Protein AF-A0A1S1TAI8-F1 (afdb_monomer_lite)

pLDDT: mean 76.23, std 14.84, range [37.09, 91.31]

Sequence (87 aa):
MYEKITLPFDPQTIATLEGVLIGDFEPTAETLIFQFVRGNGERFQLDLHEILQALIFCSETGAIPPLSFDWVNQAAAIHGKVFQENA

Structure (mmCIF, N/CA/C/O backbone):
data_AF-A0A1S1TAI8-F1
#
_entry.id   AF-A0A1S1TAI8-F1
#
loop_
_atom_site.group_PDB
_atom_site.id
_atom_site.type_symbol
_atom_site.label_atom_id
_atom_site.label_alt_id
_atom_site.label_comp_id
_atom_site.label_asym_id
_atom_site.label_entity_id
_atom_site.label_seq_id
_atom_site.pdbx_PDB_ins_code
_atom_site.Cartn_x
_atom_site.Cartn_y
_atom_site.Cartn_z
_atom_site.occupancy
_atom_site.B_iso_or_equiv
_atom_site.auth_seq_id
_atom_site.auth_comp_id
_atom_site.auth_asym_id
_atom_site.auth_atom_id
_atom_site.pdbx_PDB_model_num
ATOM 1 N N . MET A 1 1 ? -2.041 -21.815 -14.978 1.00 37.09 1 MET A N 1
ATOM 2 C CA . MET A 1 1 ? -3.409 -21.785 -14.420 1.00 37.09 1 MET A CA 1
ATOM 3 C C . MET A 1 1 ? -3.320 -20.898 -13.189 1.00 37.09 1 MET A C 1
ATOM 5 O O . MET A 1 1 ? -2.572 -21.253 -12.293 1.00 37.09 1 MET A O 1
ATOM 9 N N . TYR A 1 2 ? -3.916 -19.704 -13.210 1.00 39.78 2 TYR A N 1
ATOM 10 C CA . TYR A 1 2 ? -3.854 -18.760 -12.087 1.00 39.78 2 TYR A CA 1
ATOM 11 C C . TYR A 1 2 ? -5.137 -18.918 -11.270 1.00 39.78 2 TYR A C 1
ATOM 13 O O . TYR A 1 2 ? -6.228 -18.752 -11.817 1.00 39.78 2 TYR A O 1
ATOM 21 N N . GLU A 1 3 ? -5.023 -19.295 -9.997 1.00 37.12 3 GLU A N 1
ATOM 22 C CA . GLU A 1 3 ? -6.164 -19.312 -9.082 1.00 37.12 3 GLU A CA 1
ATOM 23 C C . GLU A 1 3 ? -6.573 -17.872 -8.779 1.00 37.12 3 GLU A C 1
ATOM 25 O O . GLU A 1 3 ? -5.842 -17.111 -8.145 1.00 37.12 3 GLU A O 1
ATOM 30 N N . LYS A 1 4 ? -7.756 -17.483 -9.256 1.00 45.78 4 LYS A N 1
ATOM 31 C CA . LYS A 1 4 ? -8.370 -16.214 -8.883 1.00 45.78 4 LYS A CA 1
ATOM 32 C C . LYS A 1 4 ? -8.950 -16.380 -7.481 1.00 45.78 4 LYS A C 1
ATOM 34 O O . LYS A 1 4 ? -10.054 -16.902 -7.324 1.00 45.78 4 LYS A O 1
ATOM 39 N N . ILE A 1 5 ? -8.196 -15.964 -6.464 1.00 47.00 5 ILE A N 1
ATOM 40 C CA . ILE A 1 5 ? -8.703 -15.886 -5.091 1.00 47.00 5 ILE A CA 1
ATOM 41 C C . ILE A 1 5 ? -9.857 -14.883 -5.104 1.00 47.00 5 ILE A C 1
ATOM 43 O O . ILE A 1 5 ? -9.658 -13.682 -5.266 1.00 47.00 5 ILE A O 1
ATOM 47 N N . THR A 1 6 ? -11.080 -15.393 -4.999 1.00 49.31 6 THR A N 1
ATOM 48 C CA . THR A 1 6 ? -12.277 -14.558 -4.920 1.00 49.31 6 THR A CA 1
ATOM 49 C C . THR A 1 6 ? -12.578 -14.375 -3.442 1.00 49.31 6 THR A C 1
ATOM 51 O O . THR A 1 6 ? -13.123 -15.272 -2.802 1.00 49.31 6 THR A O 1
ATOM 54 N N . LEU A 1 7 ? -12.142 -13.250 -2.876 1.00 54.56 7 LEU A N 1
ATOM 55 C CA . LEU A 1 7 ? -12.518 -12.883 -1.514 1.00 54.56 7 LEU A CA 1
ATOM 56 C C . LEU A 1 7 ? -14.036 -12.617 -1.476 1.00 54.56 7 LEU A C 1
ATOM 58 O O . LEU A 1 7 ? -14.577 -12.085 -2.451 1.00 54.56 7 LEU A O 1
ATOM 62 N N . PRO A 1 8 ? -14.745 -13.006 -0.400 1.00 54.62 8 PRO A N 1
ATOM 63 C CA . PRO A 1 8 ? -16.168 -12.713 -0.263 1.00 54.62 8 PRO A CA 1
ATOM 64 C C . PRO A 1 8 ? -16.394 -11.199 -0.346 1.00 54.62 8 PRO A C 1
ATOM 66 O O . PRO A 1 8 ? -15.674 -10.425 0.279 1.00 54.62 8 PRO A O 1
ATOM 69 N N . PHE A 1 9 ? -17.375 -10.784 -1.151 1.00 56.12 9 PHE A N 1
ATOM 70 C CA . PHE A 1 9 ? -17.701 -9.376 -1.360 1.00 56.12 9 PHE A CA 1
ATOM 71 C C . PHE A 1 9 ? -18.228 -8.771 -0.055 1.00 56.12 9 PHE A C 1
ATOM 73 O O . PHE A 1 9 ? -19.355 -9.053 0.355 1.00 56.12 9 PHE A O 1
ATOM 80 N N . ASP A 1 10 ? -17.405 -7.960 0.606 1.00 66.56 10 ASP A N 1
ATOM 81 C CA . ASP A 1 10 ? -17.842 -7.138 1.729 1.00 66.56 10 ASP A CA 1
ATOM 82 C C . ASP A 1 10 ? -18.575 -5.910 1.158 1.00 66.56 10 ASP A C 1
ATOM 84 O O . ASP A 1 10 ? -17.993 -5.214 0.322 1.00 66.56 10 ASP A O 1
ATOM 88 N N . PRO A 1 11 ? -19.827 -5.617 1.560 1.00 65.19 11 PRO A N 1
ATOM 89 C CA . PRO A 1 11 ? -20.555 -4.426 1.116 1.00 65.19 11 PRO A CA 1
ATOM 90 C C . PRO A 1 11 ? -19.855 -3.094 1.447 1.00 65.19 11 PRO A C 1
ATOM 92 O O . PRO A 1 11 ? -20.240 -2.066 0.893 1.00 65.19 11 PRO A O 1
ATOM 95 N N . GLN A 1 12 ? -18.830 -3.092 2.305 1.00 71.19 12 GLN A N 1
ATOM 96 C CA . GLN A 1 12 ? -17.952 -1.941 2.557 1.00 71.19 12 GLN A CA 1
ATOM 97 C C . GLN A 1 12 ? -16.776 -1.837 1.564 1.00 71.19 12 GLN A C 1
ATOM 99 O O . GLN A 1 12 ? -16.016 -0.869 1.598 1.00 71.19 12 GLN A O 1
ATOM 104 N N . THR A 1 13 ? -16.623 -2.800 0.651 1.00 74.19 13 THR A N 1
ATOM 105 C CA . THR A 1 13 ? -15.561 -2.807 -0.364 1.00 74.19 13 THR A CA 1
ATOM 106 C C . THR A 1 13 ? -15.849 -1.769 -1.443 1.00 74.19 13 THR A C 1
ATOM 108 O O . THR A 1 13 ? -16.729 -1.944 -2.284 1.00 74.19 13 THR A O 1
ATOM 111 N N . ILE A 1 14 ? -15.057 -0.697 -1.462 1.00 80.38 14 ILE A N 1
ATOM 112 C CA . ILE A 1 14 ? -15.143 0.353 -2.489 1.00 80.38 14 ILE A CA 1
ATOM 113 C C . ILE A 1 14 ? -14.552 -0.141 -3.821 1.00 80.38 14 ILE A C 1
ATOM 115 O O . ILE A 1 14 ? -15.093 0.143 -4.893 1.00 80.38 14 ILE A O 1
ATOM 119 N N . ALA A 1 15 ? -13.455 -0.899 -3.759 1.00 83.88 15 ALA A N 1
ATOM 120 C CA . ALA A 1 15 ? -12.790 -1.482 -4.917 1.00 83.88 15 ALA A CA 1
ATOM 121 C C . ALA A 1 15 ? -11.981 -2.731 -4.544 1.00 83.88 15 ALA A C 1
ATOM 123 O O . ALA A 1 15 ? -11.558 -2.892 -3.401 1.00 83.88 15 ALA A O 1
ATOM 124 N N . THR A 1 16 ? -11.740 -3.600 -5.520 1.00 86.62 16 THR A N 1
ATOM 125 C CA . THR A 1 16 ? -10.925 -4.811 -5.387 1.00 86.62 16 THR A CA 1
ATOM 126 C C . THR A 1 16 ? -9.711 -4.713 -6.299 1.00 86.62 16 THR A C 1
ATOM 128 O O . THR A 1 16 ? -9.832 -4.253 -7.433 1.00 86.62 16 THR A O 1
ATOM 131 N N . LEU A 1 17 ? -8.548 -5.164 -5.826 1.00 87.12 17 LEU A N 1
ATOM 132 C CA . LEU A 1 17 ? -7.358 -5.303 -6.663 1.00 87.12 17 LEU A CA 1
ATOM 133 C C . LEU A 1 17 ? -7.600 -6.402 -7.712 1.00 87.12 17 LEU A C 1
ATOM 135 O O . LEU A 1 17 ? -7.796 -7.567 -7.371 1.00 87.12 17 LEU A O 1
ATOM 139 N N . GLU A 1 18 ? -7.613 -6.022 -8.986 1.00 87.38 18 GLU A N 1
ATOM 140 C CA . GLU A 1 18 ? -7.802 -6.914 -10.133 1.00 87.38 18 GLU A CA 1
ATOM 141 C C . GLU A 1 18 ? -6.471 -7.518 -10.604 1.00 87.38 18 GLU A C 1
ATOM 143 O O . GLU A 1 18 ? -6.434 -8.680 -11.011 1.00 87.38 18 GLU A O 1
ATOM 148 N N . GLY A 1 19 ? -5.375 -6.759 -10.517 1.00 85.69 19 GLY A N 1
ATOM 149 C CA . GLY A 1 19 ? -4.051 -7.223 -10.923 1.00 85.69 19 GLY A CA 1
ATOM 150 C C . GLY A 1 19 ? -2.945 -6.195 -10.699 1.00 85.69 19 GLY A C 1
ATOM 151 O O . GLY A 1 19 ? -3.205 -5.047 -10.345 1.00 85.69 19 GLY A O 1
ATOM 152 N N . VAL A 1 20 ? -1.703 -6.627 -10.920 1.00 85.75 20 VAL A N 1
ATOM 153 C CA . VAL A 1 20 ? -0.506 -5.777 -10.879 1.00 85.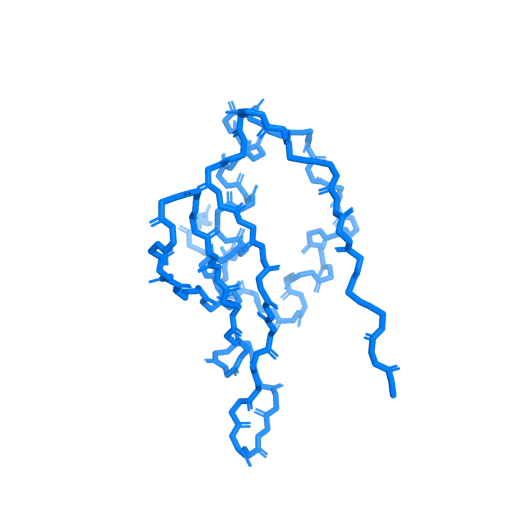75 20 VAL A CA 1
ATOM 154 C C . VAL A 1 20 ? 0.196 -5.885 -12.227 1.00 85.75 20 VAL A C 1
ATOM 156 O O . VAL A 1 20 ? 0.460 -6.991 -12.702 1.00 85.75 20 VAL A O 1
ATOM 159 N N . LEU A 1 21 ? 0.467 -4.741 -12.846 1.00 83.62 21 LEU A N 1
ATOM 160 C CA . LEU A 1 21 ? 1.224 -4.610 -14.082 1.00 83.62 21 LEU A CA 1
ATOM 161 C C . LEU A 1 21 ? 2.622 -4.081 -13.765 1.00 83.62 21 LEU A C 1
ATOM 163 O O . LEU A 1 21 ? 2.793 -3.237 -12.886 1.00 83.62 21 LEU A O 1
ATOM 167 N N . ILE A 1 22 ? 3.607 -4.574 -14.508 1.00 78.69 22 ILE A N 1
ATOM 168 C CA . ILE A 1 22 ? 4.992 -4.111 -14.459 1.00 78.69 22 ILE A CA 1
ATOM 169 C C . ILE A 1 22 ? 5.310 -3.561 -15.849 1.00 78.69 22 ILE A C 1
ATOM 171 O O . ILE A 1 22 ? 5.090 -4.261 -16.837 1.00 78.69 22 ILE A O 1
ATOM 175 N N . GLY A 1 23 ? 5.777 -2.314 -15.931 1.00 70.38 23 GLY A N 1
ATOM 176 C CA . GLY A 1 23 ? 6.234 -1.716 -17.191 1.00 70.38 23 GLY A CA 1
ATOM 177 C C . GLY A 1 23 ? 7.438 -2.445 -17.815 1.00 70.38 23 GLY A C 1
ATOM 178 O O . GLY A 1 23 ? 8.164 -3.168 -17.140 1.00 70.38 23 GLY A O 1
ATOM 179 N N . ASP A 1 24 ? 7.671 -2.228 -19.113 1.00 61.19 24 ASP A N 1
ATOM 180 C CA . ASP A 1 24 ? 8.433 -3.147 -19.980 1.00 61.19 24 ASP A CA 1
ATOM 181 C C . ASP A 1 24 ? 9.961 -3.246 -19.774 1.00 61.19 24 ASP A C 1
ATOM 183 O O . ASP A 1 24 ? 10.591 -4.030 -20.480 1.00 61.19 24 ASP A O 1
ATOM 187 N N . PHE A 1 25 ? 10.602 -2.512 -18.855 1.00 59.88 25 PHE A N 1
ATOM 188 C CA . PHE A 1 25 ? 12.079 -2.468 -18.845 1.00 59.88 25 PHE A CA 1
ATOM 189 C C . PHE A 1 25 ? 12.772 -2.710 -17.506 1.00 59.88 25 PHE A C 1
ATOM 191 O O . PHE A 1 25 ? 13.839 -3.310 -17.518 1.00 59.88 25 PHE A O 1
ATOM 198 N N . GLU A 1 26 ? 12.187 -2.344 -16.368 1.00 62.53 26 GLU A N 1
ATOM 199 C CA . GLU A 1 26 ? 12.728 -2.661 -15.040 1.00 62.53 26 GLU A CA 1
ATOM 200 C C . GLU A 1 26 ? 11.643 -2.360 -13.993 1.00 62.53 26 GLU A C 1
ATOM 202 O O . GLU A 1 26 ? 11.064 -1.274 -14.049 1.00 62.53 26 GLU A O 1
ATOM 207 N N . PRO A 1 27 ? 11.339 -3.272 -13.047 1.00 64.62 27 PRO A N 1
ATOM 208 C CA . PRO A 1 27 ? 10.373 -3.007 -11.988 1.00 64.62 27 PRO A CA 1
ATOM 209 C C . PRO A 1 27 ? 10.935 -1.967 -11.012 1.00 64.62 27 PRO A C 1
ATOM 211 O O . PRO A 1 27 ? 11.613 -2.292 -10.039 1.00 64.62 27 PRO A O 1
ATOM 214 N N . THR A 1 28 ? 10.641 -0.702 -11.271 1.00 69.75 28 THR A N 1
ATOM 215 C CA . THR A 1 28 ? 10.767 0.394 -10.311 1.00 69.75 28 THR A CA 1
ATOM 216 C C . THR A 1 28 ? 9.424 0.647 -9.626 1.00 69.75 28 THR A C 1
ATOM 218 O O . THR A 1 28 ? 8.371 0.237 -10.123 1.00 69.75 28 THR A O 1
ATOM 221 N N . ALA A 1 29 ? 9.440 1.373 -8.507 1.00 68.50 29 ALA A N 1
ATOM 222 C CA . ALA A 1 29 ? 8.226 1.811 -7.817 1.00 68.50 29 ALA A CA 1
ATOM 223 C C . ALA A 1 29 ? 7.226 2.522 -8.752 1.00 68.50 29 ALA A C 1
ATOM 225 O O . ALA A 1 29 ? 6.026 2.292 -8.660 1.00 68.50 29 ALA A O 1
ATOM 226 N N . GLU A 1 30 ? 7.728 3.325 -9.691 1.00 68.62 30 GLU A N 1
ATOM 227 C CA . GLU A 1 30 ? 6.928 4.109 -10.645 1.00 68.62 30 GLU A CA 1
ATOM 228 C C . GLU A 1 30 ? 6.381 3.246 -11.806 1.00 68.62 30 GLU A C 1
ATOM 230 O O . GLU A 1 30 ? 5.463 3.647 -12.513 1.00 68.62 30 GLU A O 1
ATOM 235 N N . THR A 1 31 ? 6.918 2.037 -12.004 1.00 76.06 31 THR A N 1
ATOM 236 C CA . THR A 1 31 ? 6.467 1.091 -13.049 1.00 76.06 31 THR A CA 1
ATOM 237 C C . THR A 1 31 ? 5.541 -0.006 -12.527 1.00 76.06 31 THR A C 1
ATOM 239 O O . THR A 1 31 ? 5.024 -0.794 -13.323 1.00 76.06 31 THR A O 1
ATOM 242 N N . LEU A 1 32 ? 5.351 -0.075 -11.205 1.00 82.44 32 LEU A N 1
ATOM 243 C CA . LEU A 1 32 ? 4.428 -0.991 -10.546 1.00 82.44 32 LEU A CA 1
ATOM 244 C C . LEU A 1 32 ? 3.043 -0.352 -10.495 1.00 82.44 32 LEU A C 1
ATOM 246 O O . LEU A 1 32 ? 2.781 0.510 -9.658 1.00 82.44 32 LEU A O 1
ATOM 250 N N . ILE A 1 33 ? 2.163 -0.796 -11.389 1.00 85.44 33 ILE A N 1
ATOM 251 C CA . ILE A 1 33 ? 0.803 -0.275 -11.519 1.00 85.44 33 ILE A CA 1
ATOM 252 C C . ILE A 1 33 ? -0.194 -1.304 -10.998 1.00 85.44 33 ILE A C 1
ATOM 254 O O . ILE A 1 33 ? -0.284 -2.427 -11.493 1.00 85.44 33 ILE A O 1
ATOM 258 N N . PHE A 1 34 ? -0.991 -0.905 -10.022 1.00 88.31 34 PHE A N 1
ATOM 259 C CA . PHE A 1 34 ? -2.007 -1.718 -9.378 1.00 88.31 34 PHE A CA 1
ATOM 260 C C . PHE A 1 34 ? -3.370 -1.357 -9.952 1.00 88.31 34 PHE A C 1
ATOM 262 O O . PHE A 1 34 ? -3.818 -0.212 -9.882 1.00 88.31 34 PHE A O 1
ATOM 269 N N . GLN A 1 35 ? -4.034 -2.338 -10.549 1.00 91.31 35 GLN A N 1
ATOM 270 C CA . GLN A 1 35 ? -5.323 -2.149 -11.199 1.00 91.31 35 GLN A CA 1
ATOM 271 C C . GLN A 1 35 ? -6.442 -2.514 -10.240 1.00 91.31 35 GLN A C 1
ATOM 273 O O . GLN A 1 35 ? -6.485 -3.633 -9.732 1.00 91.31 35 GLN A O 1
ATOM 278 N N . PHE A 1 36 ? -7.373 -1.592 -10.033 1.00 90.69 36 PHE A N 1
ATOM 279 C CA . PHE A 1 36 ? -8.526 -1.785 -9.170 1.00 90.69 36 PHE A CA 1
ATOM 280 C C . PHE A 1 36 ? -9.818 -1.758 -9.976 1.00 90.69 36 PHE A C 1
ATOM 282 O O . PHE A 1 36 ? -9.957 -1.001 -10.939 1.00 90.69 36 PHE A O 1
ATOM 289 N N . VAL A 1 37 ? -10.786 -2.555 -9.534 1.00 90.62 37 VAL A N 1
ATOM 290 C CA . VAL A 1 37 ? -12.151 -2.569 -10.057 1.00 90.62 37 VAL A CA 1
ATOM 291 C C . VAL A 1 37 ? -13.134 -2.244 -8.939 1.00 90.62 37 VAL A C 1
ATOM 293 O O . VAL A 1 37 ? -13.098 -2.839 -7.863 1.00 90.62 37 VAL A O 1
ATOM 296 N N . ARG A 1 38 ? -14.009 -1.272 -9.176 1.00 87.19 38 ARG A N 1
ATOM 297 C CA . ARG A 1 38 ? -15.082 -0.887 -8.253 1.00 87.19 38 ARG A CA 1
ATOM 298 C C . ARG A 1 38 ? -16.281 -1.819 -8.385 1.00 87.19 38 ARG A C 1
ATOM 300 O O . ARG A 1 38 ? -16.450 -2.498 -9.396 1.00 87.19 38 ARG A O 1
ATOM 307 N N . GLY A 1 39 ? -17.179 -1.790 -7.399 1.00 81.75 39 GLY A N 1
ATOM 308 C CA . GLY A 1 39 ? -18.421 -2.578 -7.430 1.00 81.75 39 GLY A CA 1
ATOM 309 C C . GLY A 1 39 ? -19.344 -2.272 -8.623 1.00 81.75 39 GLY A C 1
ATOM 310 O O . GLY A 1 39 ? -20.139 -3.119 -9.015 1.00 81.75 39 GLY A O 1
ATOM 311 N N . ASN A 1 40 ? -19.215 -1.091 -9.239 1.00 83.38 40 ASN A N 1
ATOM 312 C CA . ASN A 1 40 ? -19.931 -0.694 -10.460 1.00 83.38 40 ASN A CA 1
ATOM 313 C C . ASN A 1 40 ? -19.212 -1.110 -11.767 1.00 83.38 40 ASN A C 1
ATOM 315 O O . ASN A 1 40 ? -19.691 -0.777 -12.849 1.00 83.38 40 ASN A O 1
ATOM 319 N N . GLY A 1 41 ? -18.067 -1.797 -11.681 1.00 83.31 41 GLY A N 1
ATOM 320 C CA . GLY A 1 41 ? -17.238 -2.198 -12.823 1.00 83.31 41 GLY A CA 1
ATOM 321 C C . GLY A 1 41 ? -16.270 -1.125 -13.335 1.00 83.31 41 GLY A C 1
ATOM 322 O O . GLY A 1 41 ? -15.513 -1.394 -14.267 1.00 83.31 41 GLY A O 1
ATOM 323 N N . GLU A 1 42 ? -16.260 0.074 -12.746 1.00 88.81 42 GLU A N 1
ATOM 324 C CA . GLU A 1 42 ? -15.300 1.129 -13.079 1.00 88.81 42 GLU A CA 1
ATOM 325 C C . GLU A 1 42 ? -13.882 0.704 -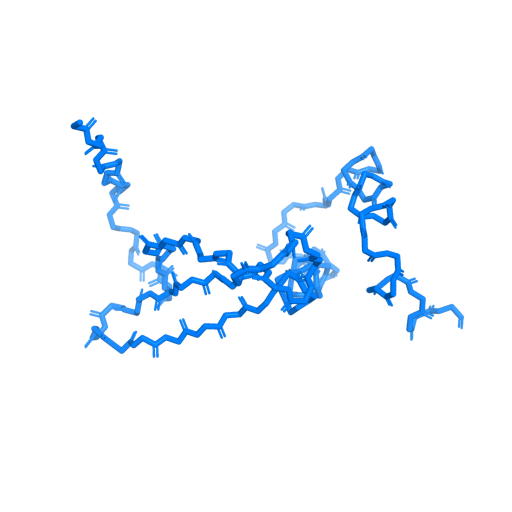12.681 1.00 88.81 42 GLU A C 1
ATOM 327 O O . GLU A 1 42 ? -13.657 0.194 -11.579 1.00 88.81 42 GLU A O 1
ATOM 332 N N . ARG A 1 43 ? -12.922 0.933 -13.580 1.00 91.12 43 ARG A N 1
ATOM 333 C CA . ARG A 1 43 ? -11.512 0.612 -13.362 1.00 91.12 43 ARG A CA 1
ATOM 334 C C . ARG A 1 43 ? -10.702 1.870 -13.122 1.00 91.12 43 ARG A C 1
ATOM 336 O O . ARG A 1 43 ? -10.854 2.852 -13.844 1.00 91.12 43 ARG A O 1
ATOM 343 N N . PHE A 1 44 ? -9.799 1.796 -12.158 1.00 89.44 44 PHE A N 1
ATOM 344 C CA . PHE A 1 44 ? -8.785 2.816 -11.929 1.00 89.44 44 PHE A CA 1
ATOM 345 C C . PHE A 1 44 ? -7.452 2.154 -11.594 1.00 89.44 44 PHE A C 1
ATOM 347 O O . PHE A 1 44 ? -7.379 0.947 -11.351 1.00 89.44 44 PHE A O 1
ATOM 354 N N . GLN A 1 45 ? -6.388 2.940 -11.650 1.00 90.62 45 GLN A N 1
ATOM 355 C CA . GLN A 1 45 ? -5.028 2.472 -11.446 1.00 90.62 45 GLN A CA 1
ATOM 356 C C . GLN A 1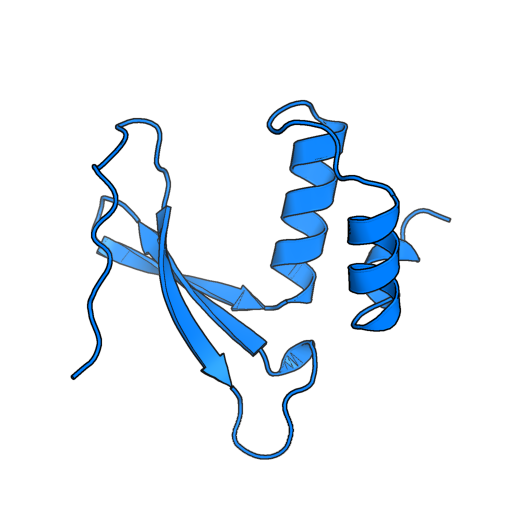 45 ? -4.375 3.336 -10.384 1.00 90.62 45 GLN A C 1
ATOM 358 O O . GLN A 1 45 ? -4.666 4.528 -10.328 1.00 90.62 45 GLN A O 1
ATOM 363 N N . LEU A 1 46 ? -3.541 2.711 -9.561 1.00 87.94 46 LEU A N 1
ATOM 364 C CA . LEU A 1 46 ? -2.657 3.401 -8.637 1.00 87.94 46 LEU A CA 1
ATOM 365 C C . LEU A 1 46 ? -1.240 2.888 -8.846 1.00 87.94 46 LEU A C 1
ATOM 367 O O . LEU A 1 46 ? -1.052 1.684 -9.046 1.00 87.94 46 LEU A O 1
ATOM 371 N N . ASP A 1 47 ? -0.253 3.765 -8.794 1.00 86.81 47 ASP A N 1
ATOM 372 C CA . ASP A 1 47 ? 1.138 3.336 -8.704 1.00 86.81 47 ASP A CA 1
ATOM 373 C C . ASP A 1 47 ? 1.515 2.934 -7.259 1.00 86.81 47 ASP A C 1
ATOM 375 O O . ASP A 1 47 ? 0.713 3.016 -6.316 1.00 86.81 47 ASP A O 1
ATOM 379 N N . LEU A 1 48 ? 2.746 2.448 -7.064 1.00 83.62 48 LEU A N 1
ATOM 380 C CA . LEU A 1 48 ? 3.226 2.092 -5.727 1.00 83.62 48 LEU A CA 1
ATOM 381 C C . LEU A 1 48 ? 3.272 3.307 -4.785 1.00 83.62 48 LEU A C 1
ATOM 383 O O . LEU A 1 48 ? 3.043 3.152 -3.587 1.00 83.62 48 LEU A O 1
ATOM 387 N N . HIS A 1 49 ? 3.578 4.500 -5.297 1.00 84.88 49 HIS A N 1
ATOM 388 C CA . HIS A 1 49 ? 3.647 5.716 -4.491 1.00 84.88 49 HIS A CA 1
ATOM 389 C C . HIS A 1 49 ? 2.279 6.058 -3.898 1.00 84.88 49 HIS A C 1
ATOM 391 O O . HIS A 1 49 ? 2.161 6.214 -2.681 1.00 84.88 49 HIS A O 1
ATOM 397 N N . GLU A 1 50 ? 1.248 6.085 -4.737 1.00 86.81 50 GLU A N 1
ATOM 398 C CA . GLU A 1 50 ? -0.131 6.394 -4.364 1.00 86.81 50 GLU A CA 1
ATOM 399 C C . GLU A 1 50 ? -0.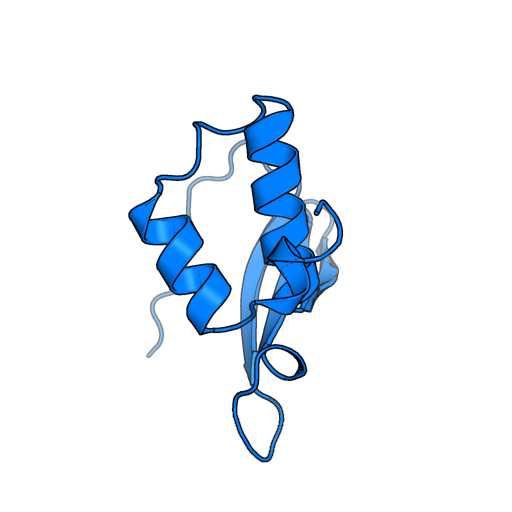693 5.373 -3.366 1.00 86.81 50 GLU A C 1
ATOM 401 O O . GLU A 1 50 ? -1.359 5.749 -2.400 1.00 86.81 50 GLU A O 1
ATOM 406 N N . ILE A 1 51 ? -0.386 4.081 -3.536 1.00 87.25 51 ILE A N 1
ATOM 407 C CA . ILE A 1 51 ? -0.789 3.049 -2.566 1.00 87.25 51 ILE A CA 1
ATOM 408 C C . ILE A 1 51 ? -0.117 3.252 -1.215 1.00 87.25 51 ILE A C 1
ATOM 410 O O . ILE A 1 51 ? -0.785 3.159 -0.182 1.00 87.25 51 ILE A O 1
ATOM 414 N N . LEU A 1 52 ? 1.192 3.505 -1.198 1.00 86.75 52 LEU A N 1
ATOM 415 C CA . LEU A 1 52 ? 1.912 3.701 0.056 1.00 86.75 52 LEU A CA 1
ATOM 416 C C . LEU A 1 52 ? 1.416 4.964 0.777 1.00 86.75 52 LEU A C 1
ATOM 418 O O . LEU A 1 52 ? 1.174 4.905 1.982 1.00 86.75 52 LEU A O 1
ATOM 422 N N . GLN A 1 53 ? 1.170 6.060 0.050 1.00 86.12 53 GLN A N 1
ATOM 423 C CA . GLN A 1 53 ? 0.548 7.266 0.608 1.00 86.12 53 GLN A CA 1
ATOM 424 C C . GLN A 1 53 ? -0.847 6.979 1.178 1.00 86.12 53 GLN A C 1
ATOM 426 O O . GLN A 1 53 ? -1.141 7.366 2.310 1.00 86.12 53 GLN A O 1
ATOM 431 N N . ALA A 1 54 ? -1.695 6.257 0.440 1.00 86.88 54 ALA A N 1
ATOM 432 C CA . ALA A 1 54 ? -3.033 5.903 0.902 1.00 86.88 54 ALA A CA 1
ATOM 433 C C . ALA A 1 54 ? -2.998 5.039 2.173 1.00 86.88 54 ALA A C 1
ATOM 435 O O . ALA A 1 54 ? -3.785 5.263 3.091 1.00 86.88 54 ALA A O 1
ATOM 436 N N . LEU A 1 55 ? -2.075 4.075 2.263 1.00 87.62 55 LEU A N 1
ATOM 437 C CA . LEU A 1 55 ? -1.913 3.231 3.450 1.00 87.62 55 LEU A CA 1
ATOM 438 C C . LEU A 1 55 ? -1.472 4.036 4.675 1.00 87.62 55 LEU A C 1
ATOM 440 O O . LEU A 1 55 ? -2.027 3.838 5.757 1.00 87.62 55 LEU A O 1
ATOM 444 N N . ILE A 1 56 ? -0.520 4.957 4.509 1.00 86.81 56 ILE A N 1
ATOM 445 C CA . ILE A 1 56 ? -0.075 5.848 5.589 1.00 86.81 56 ILE A CA 1
ATOM 446 C C . ILE A 1 56 ? -1.244 6.712 6.060 1.00 86.81 56 ILE A C 1
ATOM 448 O O . ILE A 1 56 ? -1.569 6.697 7.245 1.00 86.81 56 ILE A O 1
ATOM 452 N N . PHE A 1 57 ? -1.942 7.371 5.133 1.00 87.56 57 PHE A N 1
ATOM 453 C CA . PHE A 1 57 ? -3.096 8.207 5.455 1.00 87.56 57 PHE A CA 1
ATOM 454 C C . PHE A 1 57 ? -4.196 7.422 6.187 1.00 87.56 57 PHE A C 1
ATOM 456 O O . PHE A 1 57 ? -4.717 7.866 7.212 1.00 87.56 57 PHE A O 1
ATOM 463 N N . CYS A 1 58 ? -4.536 6.222 5.712 1.00 88.06 58 CYS A N 1
ATOM 464 C CA . CYS A 1 58 ? -5.517 5.355 6.366 1.00 88.06 58 CYS A CA 1
ATOM 465 C C . CYS A 1 58 ? -5.074 4.931 7.776 1.00 88.06 58 CYS A C 1
ATOM 467 O O . CYS A 1 58 ? -5.908 4.830 8.675 1.00 88.06 58 CYS A O 1
ATOM 469 N N . SER A 1 59 ? -3.779 4.685 7.983 1.00 88.69 59 SER A N 1
ATOM 470 C CA . SER A 1 59 ? -3.218 4.354 9.297 1.00 88.69 59 SER A CA 1
ATOM 471 C C . SER A 1 59 ? -3.278 5.553 10.249 1.00 88.69 59 SER A C 1
ATOM 473 O O . SER A 1 59 ? -3.698 5.408 11.394 1.00 88.69 59 SER A O 1
ATOM 475 N N . GLU A 1 60 ? -2.891 6.743 9.787 1.00 88.88 60 GLU A N 1
ATOM 476 C CA . GLU A 1 60 ? -2.899 7.982 10.582 1.00 88.88 60 GLU A CA 1
ATOM 477 C C . GLU A 1 60 ? -4.316 8.434 10.955 1.00 88.88 60 GLU A C 1
ATOM 479 O O . GLU A 1 60 ? -4.546 8.942 12.052 1.00 88.88 60 GLU A O 1
ATOM 484 N N . THR A 1 61 ? -5.285 8.202 10.069 1.00 90.88 61 THR A N 1
ATOM 485 C CA . THR A 1 61 ? -6.705 8.509 10.310 1.00 90.88 61 THR A CA 1
ATOM 486 C C . THR A 1 61 ? -7.442 7.430 11.110 1.00 90.88 61 THR A C 1
ATOM 488 O O . THR A 1 61 ? -8.605 7.623 11.466 1.00 90.88 61 THR A O 1
ATOM 491 N N . GLY A 1 62 ? -6.789 6.302 11.414 1.00 88.38 62 GLY A N 1
ATOM 492 C CA . GLY A 1 62 ? -7.382 5.183 12.152 1.00 88.38 62 GLY A CA 1
ATOM 493 C C . GLY A 1 62 ? -8.375 4.341 11.342 1.00 88.38 62 GLY A C 1
ATOM 494 O O . GLY A 1 62 ? -9.118 3.552 11.926 1.00 88.38 62 GLY A O 1
ATOM 495 N N . ALA A 1 63 ? -8.402 4.492 10.014 1.00 84.75 63 ALA A N 1
ATOM 496 C CA . ALA A 1 63 ? -9.217 3.670 9.118 1.00 84.75 63 ALA A CA 1
ATOM 497 C C . ALA A 1 63 ? -8.703 2.222 9.023 1.00 84.75 63 ALA A C 1
ATOM 499 O O . ALA A 1 63 ? -9.484 1.301 8.787 1.00 84.75 63 ALA A O 1
ATOM 500 N N . ILE A 1 64 ? -7.398 2.017 9.232 1.00 86.19 64 ILE A N 1
ATOM 501 C CA . ILE A 1 64 ? -6.766 0.699 9.372 1.00 86.19 64 ILE A CA 1
ATOM 502 C C . ILE A 1 64 ? -5.917 0.646 10.652 1.00 86.19 64 ILE A C 1
ATOM 504 O O . ILE A 1 64 ? -5.558 1.696 11.191 1.00 86.19 64 ILE A O 1
ATOM 508 N N . PRO A 1 65 ? -5.568 -0.555 11.156 1.00 90.38 65 PRO A N 1
ATOM 509 C CA . PRO A 1 65 ? -4.610 -0.685 12.248 1.00 90.38 65 PRO A CA 1
ATOM 510 C C . PRO A 1 65 ? -3.256 -0.035 11.910 1.00 90.38 65 PRO A C 1
ATOM 512 O O . PRO A 1 65 ? -2.869 -0.039 10.739 1.00 90.38 65 PRO A O 1
ATOM 515 N N . PRO A 1 66 ? -2.507 0.455 12.917 1.00 89.25 66 PRO A N 1
ATOM 516 C CA . PRO A 1 66 ? -1.199 1.056 12.697 1.00 89.25 66 PRO A CA 1
ATOM 517 C C . PRO A 1 66 ? -0.253 0.140 11.920 1.00 89.25 66 PRO A C 1
ATOM 519 O O . PRO A 1 66 ? -0.097 -1.038 12.258 1.00 89.25 66 PRO A O 1
ATOM 522 N N . LEU A 1 67 ? 0.407 0.694 10.904 1.00 87.50 67 LEU A N 1
ATOM 523 C CA . LEU A 1 67 ? 1.448 -0.014 10.160 1.00 87.50 67 LEU A CA 1
ATOM 524 C C . LEU A 1 67 ? 2.636 -0.307 11.087 1.00 87.50 67 LEU A C 1
ATOM 526 O O . LEU A 1 67 ? 3.083 0.559 11.841 1.00 87.50 67 LEU A O 1
ATOM 530 N N . SER A 1 68 ? 3.158 -1.535 11.047 1.00 90.19 68 SER A N 1
ATOM 531 C CA . SER A 1 68 ? 4.313 -1.889 11.872 1.00 90.19 68 SER A CA 1
ATOM 532 C C . SER A 1 68 ? 5.568 -1.156 11.397 1.00 90.19 68 SER A C 1
ATOM 534 O O . SER A 1 68 ? 5.755 -0.904 10.205 1.00 90.19 68 SER A O 1
ATOM 536 N N . PHE A 1 69 ? 6.465 -0.850 12.333 1.00 81.81 69 PHE A N 1
ATOM 537 C CA . PHE A 1 69 ? 7.725 -0.171 12.027 1.00 81.81 69 PHE A CA 1
ATOM 538 C C . PHE A 1 69 ? 8.570 -0.938 10.999 1.00 81.81 69 PHE A C 1
ATOM 540 O O . PHE A 1 69 ? 9.122 -0.343 10.077 1.00 81.81 69 PHE A O 1
ATOM 547 N N . ASP A 1 70 ? 8.615 -2.268 11.106 1.00 85.50 70 ASP A N 1
ATOM 548 C CA . ASP A 1 70 ? 9.338 -3.119 10.157 1.00 85.50 70 ASP A CA 1
ATOM 549 C C . ASP A 1 70 ? 8.759 -3.023 8.744 1.00 85.50 70 ASP A C 1
ATOM 551 O O . ASP A 1 70 ? 9.510 -2.969 7.770 1.00 85.50 70 ASP A O 1
ATOM 555 N N . TRP A 1 71 ?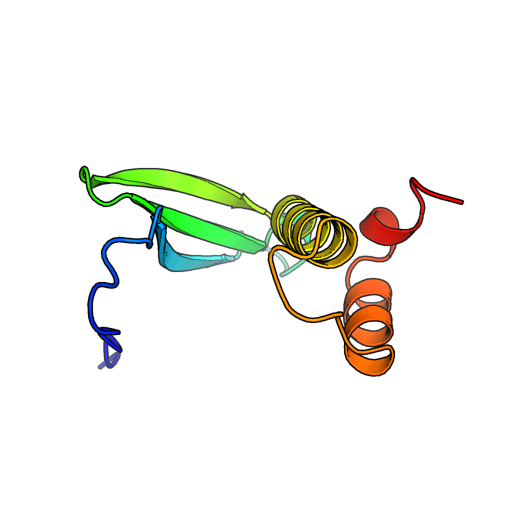 7.430 -2.956 8.628 1.00 85.88 71 TRP A N 1
ATOM 556 C CA . TRP A 1 71 ? 6.759 -2.794 7.342 1.00 85.88 71 TRP A CA 1
ATOM 557 C C . TRP A 1 71 ? 7.0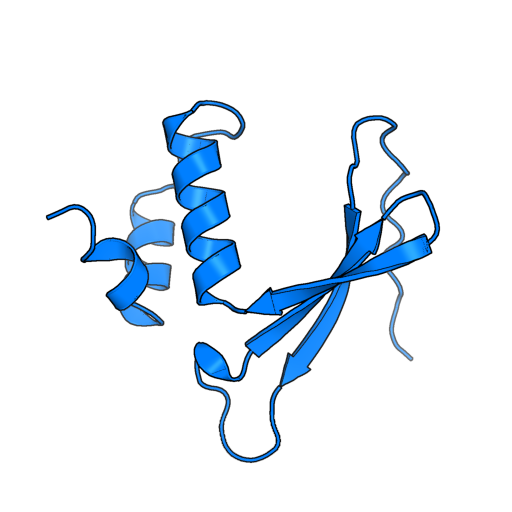83 -1.432 6.722 1.00 85.88 71 TRP A C 1
ATOM 559 O O . TRP A 1 71 ? 7.474 -1.359 5.557 1.00 85.88 71 TRP A O 1
ATOM 569 N N . VAL A 1 72 ? 7.001 -0.362 7.518 1.00 81.31 72 VAL A N 1
ATOM 570 C CA . VAL A 1 72 ? 7.327 1.007 7.088 1.00 81.31 72 VAL A CA 1
ATOM 571 C C . VAL A 1 72 ? 8.779 1.108 6.621 1.00 81.31 72 VAL A C 1
ATOM 573 O O . VAL A 1 72 ? 9.037 1.665 5.557 1.00 81.31 72 VAL A O 1
ATOM 576 N N . ASN A 1 73 ? 9.726 0.514 7.350 1.00 78.81 73 ASN A N 1
ATOM 577 C CA . ASN A 1 73 ? 11.136 0.505 6.950 1.00 78.81 73 ASN A CA 1
ATOM 578 C C . ASN A 1 73 ? 11.374 -0.236 5.633 1.00 78.81 73 ASN A C 1
ATOM 580 O O . ASN A 1 73 ? 12.158 0.223 4.803 1.00 78.81 73 ASN A O 1
ATOM 584 N N . GLN A 1 74 ? 10.705 -1.372 5.424 1.00 80.44 74 GLN A N 1
ATOM 585 C CA . GLN A 1 74 ? 10.807 -2.115 4.167 1.00 80.44 74 GLN A CA 1
ATOM 586 C C . GLN A 1 74 ? 10.221 -1.313 3.001 1.00 80.44 74 GLN A C 1
ATOM 588 O O . GLN A 1 74 ? 10.845 -1.222 1.944 1.00 80.44 74 GLN A O 1
ATOM 593 N N . ALA A 1 75 ? 9.068 -0.672 3.204 1.00 80.50 75 ALA A N 1
ATOM 594 C CA . ALA A 1 75 ? 8.465 0.206 2.209 1.00 80.50 75 ALA A CA 1
ATOM 595 C C . ALA A 1 75 ? 9.366 1.415 1.891 1.00 80.50 75 ALA A C 1
ATOM 597 O O . ALA A 1 75 ? 9.560 1.741 0.721 1.00 80.50 75 ALA A O 1
ATOM 598 N N . ALA A 1 76 ? 9.980 2.034 2.903 1.00 78.31 76 ALA A N 1
ATOM 599 C CA . ALA A 1 76 ? 10.897 3.160 2.732 1.00 78.31 76 ALA A CA 1
ATOM 600 C C . ALA A 1 76 ? 12.205 2.769 2.024 1.00 78.31 76 ALA A C 1
ATOM 602 O O . ALA A 1 76 ? 12.754 3.567 1.264 1.00 78.31 76 ALA A O 1
ATOM 603 N N . ALA A 1 77 ? 12.693 1.542 2.221 1.00 78.19 77 ALA A N 1
ATOM 604 C CA . ALA A 1 77 ? 13.853 1.024 1.496 1.00 78.19 77 ALA A CA 1
ATOM 605 C C . ALA A 1 77 ? 13.571 0.825 -0.006 1.00 78.19 77 ALA A C 1
ATOM 607 O O . ALA A 1 77 ? 14.483 0.963 -0.819 1.00 78.19 77 ALA A O 1
ATOM 608 N N . ILE A 1 78 ? 12.321 0.519 -0.372 1.00 75.56 78 ILE A N 1
ATOM 609 C CA . ILE A 1 78 ? 11.887 0.338 -1.766 1.00 75.56 78 ILE A CA 1
ATOM 610 C C . ILE A 1 78 ? 11.545 1.685 -2.414 1.00 75.56 78 ILE A C 1
ATOM 612 O O . ILE A 1 78 ? 11.938 1.939 -3.551 1.00 75.56 78 ILE A O 1
ATOM 616 N N . HIS A 1 79 ? 10.816 2.552 -1.703 1.00 74.62 79 HIS A N 1
ATOM 617 C CA . HIS A 1 79 ? 10.339 3.835 -2.224 1.00 74.62 79 HIS A CA 1
ATOM 618 C C . HIS A 1 79 ? 10.295 4.927 -1.145 1.00 74.62 79 HIS A C 1
ATOM 620 O O . HIS A 1 79 ? 9.238 5.401 -0.726 1.00 74.62 79 HIS A O 1
ATOM 626 N N . GLY A 1 80 ? 11.478 5.354 -0.698 1.00 63.56 80 GLY A N 1
ATOM 627 C CA . GLY A 1 80 ? 11.646 6.326 0.389 1.00 63.56 80 GLY A CA 1
ATOM 628 C C . GLY A 1 80 ? 11.031 7.706 0.140 1.00 63.56 80 GLY A C 1
ATOM 629 O O . GLY A 1 80 ? 10.724 8.401 1.105 1.00 63.56 80 GLY A O 1
ATOM 630 N N . LYS A 1 81 ? 10.786 8.086 -1.126 1.00 69.88 81 LYS A N 1
ATOM 631 C CA . LYS A 1 81 ? 10.142 9.365 -1.492 1.00 69.88 81 LYS A CA 1
ATOM 632 C C . LYS A 1 81 ? 8.792 9.561 -0.789 1.00 69.88 81 LYS A C 1
ATOM 634 O O . LYS A 1 81 ? 8.471 10.678 -0.411 1.00 69.88 81 LYS A O 1
ATOM 639 N N . VAL A 1 82 ? 8.038 8.481 -0.556 1.00 61.56 82 VAL A N 1
ATOM 640 C CA . VAL A 1 82 ? 6.729 8.525 0.128 1.00 61.56 82 VAL A CA 1
ATOM 641 C C . VAL A 1 82 ? 6.841 9.028 1.571 1.00 61.56 82 VAL A C 1
ATOM 643 O O . VAL A 1 82 ? 5.925 9.656 2.085 1.00 61.56 82 VAL A O 1
ATOM 646 N N . PHE A 1 83 ? 7.970 8.767 2.230 1.00 63.03 83 PHE A N 1
ATOM 647 C CA . PHE A 1 83 ? 8.176 9.053 3.651 1.00 63.03 83 PHE A CA 1
ATOM 648 C C . PHE A 1 83 ? 8.925 10.371 3.895 1.00 63.03 83 PHE A C 1
ATOM 650 O O . PHE A 1 83 ? 9.167 10.731 5.043 1.00 63.03 83 PHE A O 1
ATOM 657 N N . GLN A 1 84 ? 9.319 11.080 2.831 1.00 61.72 84 GLN A N 1
ATOM 658 C CA . GLN A 1 84 ? 10.102 12.318 2.913 1.00 61.72 84 GLN A CA 1
ATOM 659 C C . GLN A 1 84 ? 9.246 13.592 2.868 1.00 61.72 84 GLN A C 1
ATOM 661 O O . GLN A 1 84 ? 9.717 14.631 3.313 1.00 61.72 84 GLN A O 1
ATOM 666 N N . GLU A 1 85 ? 7.999 13.538 2.388 1.00 52.53 85 GLU A N 1
ATOM 667 C CA . GLU A 1 85 ? 7.136 14.731 2.270 1.00 52.53 85 GLU A CA 1
ATOM 668 C C . GLU A 1 85 ? 6.539 15.224 3.605 1.00 52.53 85 GLU A C 1
ATOM 670 O O . GLU A 1 85 ? 5.901 16.271 3.635 1.00 52.53 85 GLU A O 1
ATOM 675 N N . ASN A 1 86 ? 6.804 14.530 4.719 1.00 41.88 86 ASN A N 1
ATOM 676 C CA . ASN A 1 86 ? 6.322 14.883 6.062 1.00 41.88 86 ASN A CA 1
ATOM 677 C C . ASN A 1 86 ? 7.453 15.160 7.085 1.00 41.88 86 ASN A C 1
ATOM 679 O O . ASN A 1 86 ? 7.192 15.129 8.289 1.00 41.88 86 ASN A O 1
ATOM 683 N N . ALA A 1 87 ? 8.695 15.392 6.634 1.00 40.69 87 ALA A N 1
ATOM 684 C CA . ALA A 1 87 ? 9.849 15.704 7.496 1.00 40.69 87 ALA A CA 1
ATOM 685 C C . ALA A 1 87 ? 10.145 17.210 7.596 1.00 40.69 87 ALA A C 1
ATOM 687 O O . ALA A 1 87 ? 10.067 17.905 6.559 1.00 40.69 87 ALA A O 1
#

Radius of gyration: 14.65 Å; chains: 1; bounding box: 34×38×33 Å

Foldseek 3Di:
DDDPPDDPDDPPDQKDFPDWAADDDDRAQQRTKTWIAGPVRDIDIDTNLRVVLVVCVCCVVVVDPHDDPVRVVVSCVRPVVSVPVVD

Secondary structure (DSSP, 8-state):
----------TT-SEEEEEEEE-SS---GGGEEEEEEETTS-EEEEEHHHHHHHHHHHHHTTSSPPPPHHHHHHHHHHHGGGGTTT-